Protein AF-A0A3D0ZVA8-F1 (afdb_monomer_lite)

Secondary structure (DSSP, 8-state):
-TTGGGT-SEEEEEES----GGGGTTSEEEEEEE----TTS---GGGSEEEEEEEE---

Structure (mmCIF, N/CA/C/O backbone):
data_AF-A0A3D0ZVA8-F1
#
_entry.id   AF-A0A3D0ZVA8-F1
#
loop_
_atom_site.group_PDB
_atom_site.id
_atom_site.type_symbol
_atom_site.label_atom_id
_atom_site.label_alt_id
_atom_site.label_comp_id
_atom_site.label_asym_id
_atom_site.label_entity_id
_atom_site.label_seq_id
_atom_site.pdbx_PDB_ins_code
_atom_site.Cartn_x
_atom_site.Cartn_y
_atom_site.Cartn_z
_atom_site.occupancy
_atom_site.B_iso_or_equiv
_atom_site.auth_seq_id
_atom_site.auth_comp_id
_atom_site.auth_asym_id
_atom_site.auth_atom_id
_atom_site.pdbx_PDB_model_num
ATOM 1 N N . LEU A 1 1 ? -4.462 11.197 4.645 1.00 60.50 1 LEU A N 1
ATOM 2 C CA . LEU A 1 1 ? -4.971 9.803 4.599 1.00 60.50 1 LEU A CA 1
ATOM 3 C C . LEU A 1 1 ? -5.643 9.351 5.902 1.00 60.50 1 LEU A C 1
ATOM 5 O O . LEU A 1 1 ? -6.227 8.277 5.923 1.00 60.50 1 LEU A O 1
ATOM 9 N N . SER A 1 2 ? -5.613 10.151 6.973 1.00 62.25 2 SER A N 1
ATOM 10 C CA . SER A 1 2 ? -6.067 9.765 8.317 1.00 62.25 2 SER A CA 1
ATOM 11 C C . SER A 1 2 ? -7.576 9.549 8.484 1.00 62.25 2 SER A C 1
ATOM 13 O O . SER A 1 2 ? -7.977 9.076 9.535 1.00 62.25 2 SER A O 1
ATOM 15 N N . GLU A 1 3 ? -8.413 9.859 7.489 1.00 76.44 3 GLU A N 1
ATOM 16 C CA . GLU A 1 3 ? -9.884 9.837 7.613 1.00 76.44 3 GLU A CA 1
ATOM 17 C C . GLU A 1 3 ? -10.585 8.865 6.656 1.00 76.44 3 GLU A C 1
ATOM 19 O O . GLU A 1 3 ? -11.807 8.764 6.681 1.00 76.44 3 GLU A O 1
ATOM 24 N N . LEU A 1 4 ? -9.845 8.120 5.823 1.00 76.00 4 LEU A N 1
ATOM 25 C CA . LEU A 1 4 ? -10.453 7.153 4.893 1.00 76.00 4 LEU A CA 1
ATOM 26 C C . LEU A 1 4 ? -11.289 6.091 5.624 1.00 76.00 4 LEU A C 1
ATOM 28 O O . LEU A 1 4 ? -12.286 5.613 5.090 1.00 76.00 4 LEU A O 1
ATOM 32 N N . HIS A 1 5 ? -10.926 5.796 6.873 1.00 76.38 5 HIS A N 1
ATOM 33 C CA . HIS A 1 5 ? -11.626 4.848 7.731 1.00 76.38 5 HIS A CA 1
ATOM 34 C C . HIS A 1 5 ? -13.066 5.240 8.073 1.00 76.38 5 HIS A C 1
ATOM 36 O O . HIS A 1 5 ? -13.864 4.386 8.437 1.00 76.38 5 HIS A O 1
ATOM 42 N N . LEU A 1 6 ? -13.421 6.520 7.936 1.00 83.75 6 LEU A N 1
ATOM 43 C CA . LEU A 1 6 ? -14.788 6.991 8.161 1.00 83.75 6 LEU A CA 1
ATOM 44 C C . LEU A 1 6 ? -15.741 6.594 7.028 1.00 83.75 6 LEU A C 1
ATOM 46 O O . LEU A 1 6 ? -16.956 6.700 7.185 1.00 83.75 6 LEU A O 1
ATOM 50 N N . TYR A 1 7 ? -15.200 6.181 5.881 1.00 85.25 7 TYR A N 1
ATOM 51 C CA . TYR A 1 7 ? -15.962 5.982 4.652 1.00 85.25 7 TYR A CA 1
ATOM 52 C C . TYR A 1 7 ? -15.970 4.531 4.165 1.00 85.25 7 TYR A C 1
ATOM 54 O O . TYR A 1 7 ? -16.735 4.214 3.255 1.00 85.25 7 TYR A O 1
ATOM 62 N N . ALA A 1 8 ? -15.136 3.661 4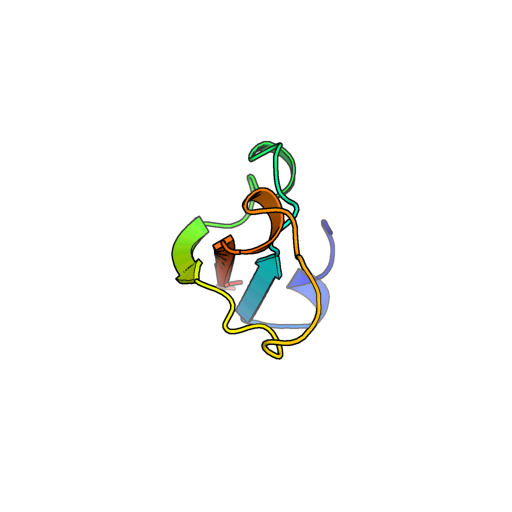.737 1.00 85.62 8 ALA A N 1
ATOM 63 C CA . ALA A 1 8 ? -15.034 2.263 4.341 1.00 85.62 8 ALA A CA 1
ATOM 64 C C . ALA A 1 8 ? -14.588 1.374 5.508 1.00 85.62 8 ALA A C 1
ATOM 66 O O . ALA A 1 8 ? -13.691 1.738 6.272 1.00 85.62 8 ALA A O 1
ATOM 67 N N . ASP A 1 9 ? -15.174 0.181 5.595 1.00 88.75 9 ASP A N 1
ATOM 68 C CA . ASP A 1 9 ? -14.794 -0.846 6.575 1.00 88.75 9 ASP A CA 1
ATOM 69 C C . ASP A 1 9 ? -13.415 -1.447 6.265 1.00 88.75 9 ASP A C 1
ATOM 71 O O . ASP A 1 9 ? -12.698 -1.892 7.158 1.00 88.75 9 ASP A O 1
ATOM 75 N N . GLU A 1 10 ? -13.015 -1.421 4.994 1.00 90.38 10 GLU A N 1
ATOM 76 C CA . GLU A 1 10 ? -11.749 -1.960 4.515 1.00 90.38 10 GLU A CA 1
ATOM 77 C C . GLU A 1 10 ? -11.114 -1.004 3.508 1.00 90.38 10 GLU A C 1
ATOM 79 O O . GLU A 1 10 ? -11.786 -0.467 2.624 1.00 90.38 10 GLU A O 1
ATOM 84 N N . ILE A 1 11 ? -9.805 -0.791 3.637 1.00 89.94 11 ILE A N 1
ATOM 85 C CA . ILE A 1 11 ? -9.040 0.107 2.772 1.00 89.94 11 ILE A CA 1
ATOM 86 C C . ILE A 1 11 ? -7.838 -0.648 2.220 1.00 89.94 11 ILE A C 1
ATOM 88 O O . ILE A 1 11 ? -7.039 -1.204 2.974 1.00 89.94 11 ILE A O 1
ATOM 92 N N . LEU A 1 12 ? -7.696 -0.612 0.896 1.00 91.25 12 LEU A N 1
ATOM 93 C CA . LEU A 1 12 ? -6.529 -1.091 0.165 1.00 91.25 12 LEU A CA 1
ATOM 94 C C . LEU A 1 12 ? -5.871 0.085 -0.553 1.00 91.25 12 LEU A C 1
ATOM 96 O O . LEU A 1 12 ? -6.543 0.847 -1.249 1.00 91.25 12 LEU A O 1
ATOM 100 N N . ILE A 1 13 ? -4.559 0.220 -0.389 1.00 88.69 13 ILE A N 1
ATOM 101 C CA . ILE A 1 13 ? -3.747 1.245 -1.044 1.00 88.69 13 ILE A CA 1
ATOM 102 C C . ILE A 1 13 ? -2.666 0.537 -1.847 1.00 88.69 13 ILE A C 1
ATOM 104 O O . ILE A 1 13 ? -1.934 -0.274 -1.293 1.00 88.69 13 ILE A O 1
ATOM 108 N N . ALA A 1 14 ? -2.569 0.848 -3.135 1.00 89.25 14 ALA A N 1
ATOM 109 C CA . ALA A 1 14 ? -1.528 0.350 -4.023 1.00 89.25 14 ALA A CA 1
ATOM 110 C C . ALA A 1 14 ? -0.770 1.553 -4.592 1.00 89.25 14 ALA A C 1
ATOM 112 O O . ALA A 1 14 ? -1.376 2.392 -5.259 1.00 89.25 14 ALA A O 1
ATOM 113 N N . ASP A 1 15 ? 0.520 1.665 -4.287 1.00 85.44 15 ASP A N 1
ATOM 114 C CA . ASP A 1 15 ? 1.323 2.837 -4.644 1.00 85.44 15 ASP A CA 1
ATOM 115 C C . ASP A 1 15 ? 2.772 2.428 -4.967 1.00 85.44 15 ASP A C 1
ATOM 117 O O . ASP A 1 15 ? 3.384 1.642 -4.239 1.00 85.44 15 ASP A O 1
ATOM 121 N N . SER A 1 16 ? 3.303 2.919 -6.092 1.00 80.94 16 SER A N 1
ATOM 122 C CA . SER A 1 16 ? 4.672 2.649 -6.566 1.00 80.94 16 SER A CA 1
ATOM 123 C C . SER A 1 16 ? 5.703 3.692 -6.128 1.00 80.94 16 SER A C 1
ATOM 125 O O . SER A 1 16 ? 6.901 3.497 -6.293 1.00 80.94 16 SER A O 1
ATOM 127 N N . GLY A 1 17 ? 5.262 4.815 -5.564 1.00 73.62 17 GLY A N 1
ATOM 128 C CA . GLY A 1 17 ? 6.098 5.952 -5.187 1.00 73.62 17 GLY A CA 1
ATOM 129 C C . GLY A 1 17 ? 6.421 6.037 -3.695 1.00 73.62 17 GLY A C 1
ATOM 130 O O . GLY A 1 17 ? 7.118 6.970 -3.278 1.00 73.62 17 GLY A O 1
ATOM 131 N N . VAL A 1 18 ? 5.934 5.107 -2.869 1.00 68.06 18 VAL A N 1
ATOM 132 C CA . VAL A 1 18 ? 6.123 5.147 -1.411 1.00 68.06 18 VAL A CA 1
ATOM 133 C C . VAL A 1 18 ? 7.572 4.858 -1.029 1.00 68.06 18 VAL A C 1
ATOM 135 O O . VAL A 1 18 ? 7.988 3.718 -0.844 1.00 68.06 18 VAL A O 1
ATOM 138 N N . ARG A 1 19 ? 8.348 5.923 -0.837 1.00 66.12 19 ARG A N 1
ATOM 139 C CA . ARG A 1 19 ? 9.715 5.840 -0.293 1.00 66.12 19 ARG A CA 1
ATOM 140 C C . ARG A 1 19 ? 9.739 5.872 1.231 1.00 66.12 19 ARG A C 1
ATOM 142 O O . ARG A 1 19 ? 10.676 5.366 1.842 1.00 66.12 19 ARG A O 1
ATOM 149 N N . ASP A 1 20 ? 8.707 6.461 1.830 1.00 71.12 20 ASP A N 1
ATOM 150 C CA . ASP A 1 20 ? 8.580 6.633 3.270 1.00 71.12 20 ASP A CA 1
ATOM 151 C C . ASP A 1 20 ? 7.431 5.780 3.819 1.00 71.12 20 ASP A C 1
ATOM 153 O O . ASP A 1 20 ? 6.248 6.063 3.612 1.00 71.12 20 ASP A O 1
ATOM 157 N N . ARG A 1 21 ? 7.800 4.713 4.532 1.00 68.25 21 ARG A N 1
ATOM 158 C CA . ARG A 1 21 ? 6.857 3.769 5.145 1.00 68.25 21 ARG A CA 1
ATOM 159 C C . ARG A 1 21 ? 6.096 4.382 6.320 1.00 68.25 21 ARG A C 1
ATOM 161 O O . ARG A 1 21 ? 5.062 3.842 6.705 1.00 68.25 21 ARG A O 1
ATOM 168 N N . GLU A 1 22 ? 6.561 5.500 6.877 1.00 77.75 22 GLU A N 1
ATOM 169 C CA . GLU A 1 22 ? 5.873 6.180 7.976 1.00 77.75 22 GLU A CA 1
ATOM 170 C C . GLU A 1 22 ? 4.540 6.793 7.522 1.00 77.75 22 GLU A C 1
ATOM 172 O O . GLU A 1 22 ? 3.590 6.849 8.311 1.00 77.75 22 GLU A O 1
ATOM 177 N N . LEU A 1 23 ? 4.420 7.148 6.232 1.00 76.62 23 LEU A N 1
ATOM 178 C CA . LEU A 1 23 ? 3.200 7.707 5.634 1.00 76.62 23 LEU A CA 1
ATOM 179 C C . LEU A 1 23 ? 1.997 6.755 5.751 1.00 76.62 23 LEU A C 1
ATOM 181 O O . LEU A 1 23 ? 0.861 7.203 5.921 1.00 76.62 23 LEU A O 1
ATOM 185 N N . PHE A 1 24 ? 2.259 5.447 5.709 1.00 80.88 24 PHE A N 1
ATOM 186 C CA . PHE A 1 24 ? 1.262 4.384 5.830 1.00 80.88 24 PHE A CA 1
ATOM 187 C C . PHE A 1 24 ? 1.424 3.582 7.119 1.00 80.88 24 PHE A C 1
ATOM 189 O O . PHE A 1 24 ? 1.001 2.438 7.182 1.00 80.88 24 PHE A O 1
ATOM 196 N N . SER A 1 25 ? 1.990 4.174 8.172 1.00 81.69 25 SER A N 1
ATOM 197 C CA . SER A 1 25 ? 2.184 3.505 9.469 1.00 81.69 25 SER A CA 1
ATOM 198 C C . SER A 1 25 ? 0.902 2.921 10.087 1.00 81.69 25 SER A C 1
ATOM 200 O O . SER A 1 25 ? 0.974 1.960 10.848 1.00 81.69 25 SER A O 1
ATOM 202 N N . ALA A 1 26 ? -0.269 3.469 9.746 1.00 84.88 26 ALA A N 1
ATOM 203 C CA . ALA A 1 26 ? -1.577 2.951 10.158 1.00 84.88 26 ALA A CA 1
ATOM 204 C C . ALA A 1 26 ? -2.083 1.761 9.315 1.00 84.88 26 ALA A C 1
ATOM 206 O O . ALA A 1 26 ? -3.117 1.179 9.637 1.00 84.88 26 ALA A O 1
ATOM 207 N N . TYR A 1 27 ? -1.374 1.409 8.243 1.00 87.88 27 TYR A N 1
ATOM 208 C CA . TYR A 1 27 ? -1.733 0.355 7.307 1.00 87.88 27 TYR A CA 1
ATOM 209 C C . TYR A 1 27 ? -0.685 -0.756 7.348 1.00 87.88 27 TYR A C 1
ATOM 211 O O . TYR A 1 27 ? 0.524 -0.527 7.396 1.00 87.88 27 TYR A O 1
ATOM 219 N N . GLN A 1 28 ? -1.150 -1.995 7.289 1.00 89.75 28 GLN A N 1
ATOM 220 C CA . GLN A 1 28 ? -0.288 -3.154 7.166 1.00 89.75 28 GLN A CA 1
ATOM 221 C C . 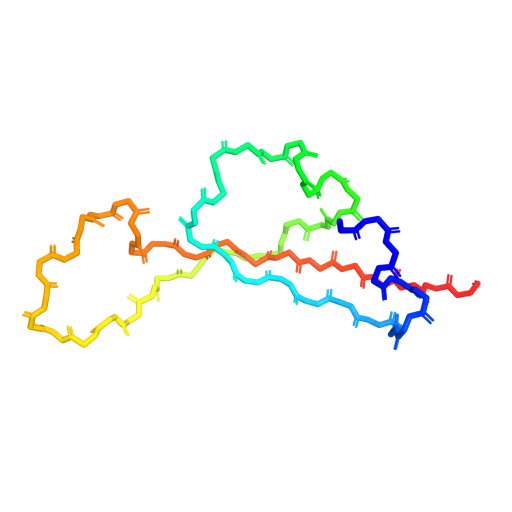GLN A 1 28 ? 0.182 -3.286 5.716 1.00 89.75 28 GLN A C 1
ATOM 223 O O . GLN A 1 28 ? -0.637 -3.402 4.812 1.00 89.75 28 GLN A O 1
ATOM 228 N N . HIS A 1 29 ? 1.492 -3.336 5.484 1.00 89.81 29 HIS A N 1
ATOM 229 C CA . HIS A 1 29 ? 2.026 -3.762 4.190 1.00 89.81 29 HIS A CA 1
ATOM 230 C C . HIS A 1 29 ? 1.767 -5.263 3.992 1.00 89.81 29 HIS A C 1
ATOM 232 O O . HIS A 1 29 ? 2.188 -6.068 4.828 1.00 89.81 29 HIS A O 1
ATOM 238 N N . ILE A 1 30 ? 1.075 -5.638 2.915 1.00 92.94 30 ILE A N 1
ATOM 239 C CA . ILE A 1 30 ? 0.631 -7.022 2.678 1.00 92.94 30 ILE A CA 1
ATOM 240 C C . ILE A 1 30 ? 1.261 -7.676 1.448 1.00 92.94 30 ILE A C 1
ATOM 242 O O . ILE A 1 30 ? 1.372 -8.900 1.431 1.00 92.94 30 ILE A O 1
ATOM 246 N N . ALA A 1 31 ? 1.696 -6.902 0.452 1.00 89.75 31 ALA A N 1
ATOM 247 C CA . ALA A 1 31 ? 2.334 -7.433 -0.752 1.00 89.75 31 ALA A CA 1
ATOM 248 C C . ALA A 1 31 ? 3.133 -6.351 -1.488 1.00 89.75 31 ALA A C 1
ATOM 250 O O . ALA A 1 31 ? 2.847 -5.167 -1.349 1.00 89.75 31 ALA A O 1
ATOM 251 N N . GLU A 1 32 ? 4.100 -6.779 -2.294 1.00 88.88 32 GLU A N 1
ATOM 252 C CA . GLU A 1 32 ? 4.789 -5.949 -3.282 1.00 88.88 32 GLU A CA 1
ATOM 253 C C . GLU A 1 32 ? 4.675 -6.667 -4.627 1.00 88.88 32 GLU A C 1
ATOM 255 O O . GLU A 1 32 ? 5.005 -7.849 -4.724 1.00 88.88 32 GLU A O 1
ATOM 260 N N . GLU A 1 33 ? 4.164 -5.975 -5.636 1.00 86.88 33 GLU A N 1
ATOM 261 C CA . GLU A 1 33 ? 3.854 -6.545 -6.945 1.00 86.88 33 GLU A CA 1
ATOM 262 C C . GLU A 1 33 ? 4.539 -5.742 -8.043 1.00 86.88 33 GLU A C 1
ATOM 264 O O . GLU A 1 33 ? 4.633 -4.518 -7.959 1.00 86.88 33 GLU A O 1
ATOM 269 N N . GLN A 1 34 ? 4.989 -6.416 -9.101 1.00 83.06 34 GLN A N 1
ATOM 270 C CA . GLN A 1 34 ? 5.493 -5.700 -10.267 1.00 83.06 34 GLN A CA 1
ATOM 271 C C . GLN A 1 34 ? 4.332 -5.128 -11.078 1.00 83.06 34 GLN A C 1
ATOM 273 O O . GLN A 1 34 ? 3.439 -5.855 -11.520 1.00 83.06 34 GLN A O 1
ATOM 278 N N . ALA A 1 35 ? 4.362 -3.817 -11.303 1.00 75.75 35 ALA A N 1
ATOM 279 C CA . ALA A 1 35 ? 3.485 -3.171 -12.255 1.00 75.75 35 ALA A CA 1
ATOM 280 C C . ALA A 1 35 ? 3.837 -3.657 -13.662 1.00 75.75 35 ALA A C 1
ATOM 282 O O . ALA A 1 35 ? 4.952 -3.489 -14.150 1.00 75.75 35 ALA A O 1
ATOM 283 N N . THR A 1 36 ? 2.860 -4.241 -14.347 1.00 67.50 36 THR A N 1
ATOM 284 C CA . THR A 1 36 ? 2.960 -4.472 -15.785 1.00 67.50 36 THR A CA 1
ATOM 285 C C . THR A 1 36 ? 2.601 -3.173 -16.488 1.00 67.50 36 THR A C 1
ATOM 287 O O . THR A 1 36 ? 1.419 -2.898 -16.719 1.00 67.50 36 THR A O 1
ATOM 290 N N . THR A 1 37 ? 3.586 -2.336 -16.779 1.00 61.94 37 THR A N 1
ATOM 291 C CA . THR A 1 37 ? 3.333 -1.116 -17.542 1.00 61.94 37 THR A CA 1
ATOM 292 C C . THR A 1 37 ? 3.293 -1.396 -19.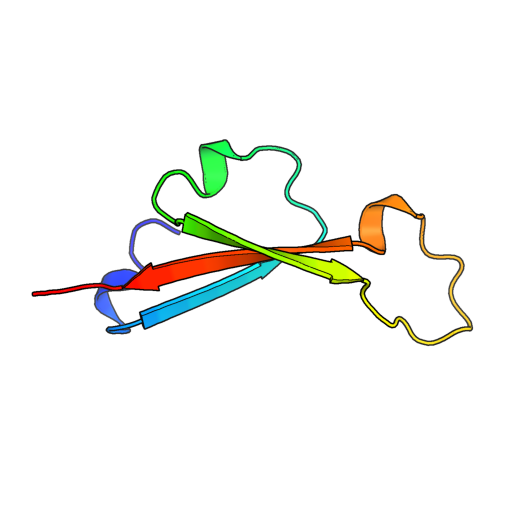036 1.00 61.94 37 THR A C 1
ATOM 294 O O . THR A 1 37 ? 3.720 -2.449 -19.519 1.00 61.94 37 THR A O 1
ATOM 297 N N . ILE A 1 38 ? 2.624 -0.505 -19.773 1.00 62.16 38 ILE A N 1
ATOM 298 C CA . ILE A 1 38 ? 2.492 -0.639 -21.223 1.00 62.16 38 ILE A CA 1
ATOM 299 C C . ILE A 1 38 ? 3.910 -0.548 -21.814 1.00 62.16 38 ILE A C 1
ATOM 301 O O . ILE A 1 38 ? 4.597 0.427 -21.520 1.00 62.16 38 ILE A O 1
ATOM 305 N N . PRO A 1 39 ? 4.344 -1.521 -22.637 1.00 54.66 39 PRO A N 1
ATOM 306 C CA . PRO A 1 39 ? 5.756 -1.783 -22.960 1.00 54.66 39 PRO A CA 1
ATOM 307 C C . PRO A 1 39 ? 6.509 -0.711 -23.777 1.00 54.66 39 PRO A C 1
ATOM 309 O O . PRO A 1 39 ? 7.587 -1.001 -24.283 1.00 5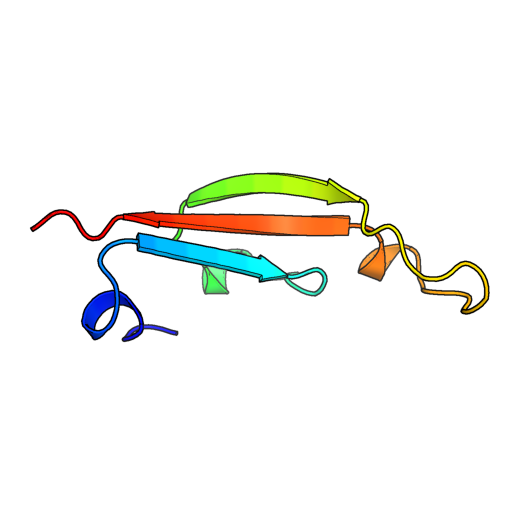4.66 39 PRO A O 1
ATOM 312 N N . ASP A 1 40 ? 5.989 0.512 -23.899 1.00 54.44 40 ASP A N 1
ATOM 313 C CA . ASP A 1 40 ? 6.523 1.556 -24.788 1.00 54.44 40 ASP A CA 1
ATOM 314 C C . ASP A 1 40 ? 6.969 2.844 -24.071 1.00 54.44 40 ASP A C 1
ATOM 316 O O . ASP A 1 40 ? 7.345 3.819 -24.725 1.00 54.44 40 ASP A O 1
ATOM 320 N N . LEU A 1 41 ? 6.949 2.881 -22.739 1.00 57.84 41 LEU A N 1
ATOM 321 C CA . LEU A 1 41 ? 7.553 3.965 -21.966 1.00 57.84 41 LEU A CA 1
ATOM 322 C C . LEU A 1 41 ? 8.690 3.367 -21.145 1.00 57.84 41 LEU A C 1
ATOM 324 O O . LEU A 1 41 ? 8.447 2.466 -20.350 1.00 57.84 41 LEU A O 1
ATOM 328 N N . ASP A 1 42 ? 9.915 3.857 -21.361 1.00 58.03 42 ASP A N 1
ATOM 329 C CA . ASP A 1 42 ? 11.078 3.611 -20.500 1.00 58.03 42 ASP A CA 1
ATOM 330 C C . ASP A 1 42 ? 10.771 4.146 -19.090 1.00 58.03 42 ASP A C 1
ATOM 332 O O . ASP A 1 42 ? 11.21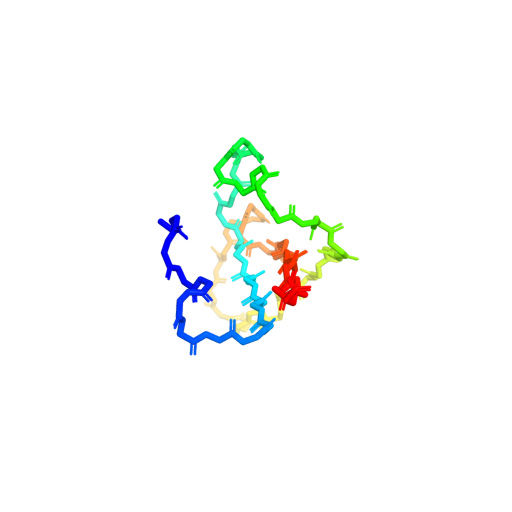1 5.227 -18.690 1.00 58.03 42 ASP A O 1
ATOM 336 N N . GLU A 1 43 ? 9.933 3.436 -18.343 1.00 59.47 43 GLU A N 1
ATOM 337 C CA . GLU A 1 43 ? 9.700 3.730 -16.947 1.00 59.47 43 GLU A CA 1
ATOM 338 C C . GLU A 1 43 ? 10.964 3.391 -16.174 1.00 59.47 43 GLU A C 1
ATOM 340 O O . GLU A 1 43 ? 11.561 2.321 -16.321 1.00 59.47 43 GLU A O 1
ATOM 345 N N . LEU A 1 44 ? 11.389 4.344 -15.348 1.00 62.03 44 LEU A N 1
ATOM 346 C CA . LEU A 1 44 ? 12.466 4.108 -14.406 1.00 62.03 44 LEU A CA 1
ATOM 347 C C . LEU A 1 44 ? 12.059 2.922 -13.524 1.00 62.03 44 LEU A C 1
ATOM 349 O O . LEU A 1 44 ? 10.933 2.881 -13.032 1.00 62.03 44 LEU A O 1
ATOM 353 N N . GLU A 1 45 ? 12.984 1.983 -13.314 1.00 63.97 45 GLU A N 1
ATOM 354 C CA . GLU A 1 45 ? 12.780 0.752 -12.528 1.00 63.97 45 GLU A CA 1
ATOM 355 C C . GLU A 1 45 ? 12.125 1.026 -11.159 1.00 63.97 45 GLU A C 1
ATOM 357 O O . GLU A 1 45 ? 11.362 0.211 -10.649 1.00 63.97 45 GLU A O 1
ATOM 362 N N . GLU A 1 46 ? 12.345 2.224 -10.608 1.00 61.88 46 GLU A N 1
ATOM 363 C CA . GLU A 1 46 ? 11.741 2.713 -9.365 1.00 61.88 46 GLU A CA 1
ATOM 364 C C . GLU A 1 46 ? 10.206 2.851 -9.384 1.00 61.88 46 GLU A C 1
ATOM 366 O O . GLU A 1 46 ? 9.618 2.958 -8.314 1.00 61.88 46 GLU A O 1
ATOM 371 N N . PHE A 1 47 ? 9.555 2.830 -10.550 1.00 66.69 47 PHE A N 1
ATOM 372 C CA . PHE A 1 47 ? 8.090 2.817 -10.689 1.00 66.69 47 PHE A CA 1
ATOM 373 C C . PHE A 1 47 ? 7.529 1.433 -11.039 1.00 66.69 47 PHE A C 1
ATOM 375 O O . PHE A 1 47 ? 6.311 1.257 -11.076 1.00 66.69 47 PHE A O 1
ATOM 382 N N . GLY A 1 48 ? 8.407 0.452 -11.269 1.00 73.25 48 GLY A N 1
ATOM 383 C CA . GLY A 1 48 ? 8.036 -0.904 -11.661 1.00 73.25 48 GLY A CA 1
ATOM 384 C C . GLY A 1 48 ? 7.510 -1.760 -10.512 1.00 73.25 48 GLY A C 1
ATOM 385 O O . GLY A 1 48 ? 6.879 -2.779 -10.771 1.00 73.25 48 GLY A O 1
ATOM 386 N N . ASN A 1 49 ? 7.718 -1.353 -9.258 1.00 79.75 49 ASN A N 1
ATOM 387 C CA . ASN A 1 49 ? 7.211 -2.066 -8.088 1.00 79.75 49 ASN A CA 1
ATOM 388 C C . ASN A 1 49 ? 6.103 -1.261 -7.410 1.00 79.75 49 ASN A C 1
ATOM 390 O O . ASN A 1 49 ? 6.236 -0.062 -7.182 1.00 79.75 49 ASN A O 1
ATOM 394 N N . VAL A 1 50 ? 5.018 -1.936 -7.048 1.00 86.06 50 VAL A N 1
ATOM 395 C CA . VAL A 1 50 ? 3.854 -1.383 -6.357 1.00 86.06 50 VAL A CA 1
ATOM 396 C C . VAL A 1 50 ? 3.754 -2.042 -4.994 1.00 86.06 50 VAL A C 1
ATOM 398 O O . VAL A 1 50 ? 3.632 -3.260 -4.893 1.00 86.06 50 VAL A O 1
ATOM 401 N N . SER A 1 51 ? 3.764 -1.236 -3.938 1.00 89.06 51 SER A N 1
ATOM 402 C CA . SER A 1 51 ? 3.519 -1.711 -2.578 1.00 89.06 51 SER A CA 1
ATOM 403 C C . SER A 1 51 ? 2.024 -1.678 -2.277 1.00 89.06 51 SER A C 1
ATOM 405 O O . SER A 1 51 ? 1.350 -0.683 -2.557 1.00 89.06 51 SER A O 1
ATOM 407 N N . ILE A 1 52 ? 1.506 -2.758 -1.696 1.00 90.06 52 ILE A N 1
ATOM 408 C CA . ILE A 1 52 ? 0.098 -2.913 -1.330 1.00 90.06 52 ILE A CA 1
ATOM 409 C C . ILE A 1 52 ? -0.030 -2.862 0.192 1.00 90.06 52 ILE A C 1
ATOM 411 O O . ILE A 1 52 ? 0.564 -3.665 0.919 1.00 90.06 52 ILE A O 1
ATOM 415 N N . TYR A 1 53 ? -0.853 -1.935 0.668 1.00 90.94 53 TYR A N 1
ATOM 416 C CA . TYR A 1 53 ? -1.149 -1.706 2.074 1.00 90.94 53 TYR A CA 1
ATOM 417 C C . TYR A 1 53 ? -2.630 -1.927 2.360 1.00 90.94 53 TYR A C 1
ATOM 419 O O . TYR A 1 53 ? -3.489 -1.603 1.542 1.00 90.94 53 TYR A O 1
ATOM 427 N N . TYR A 1 54 ? -2.926 -2.448 3.544 1.00 91.12 54 TYR A N 1
ATOM 428 C CA . TYR A 1 54 ? -4.266 -2.807 3.978 1.00 91.12 54 TYR A CA 1
ATOM 429 C C . TYR A 1 54 ? -4.568 -2.284 5.377 1.00 91.12 54 TYR A C 1
ATOM 431 O O . TYR A 1 54 ? -3.716 -2.313 6.266 1.00 91.12 54 TYR A O 1
ATOM 439 N N . GLN A 1 55 ? -5.808 -1.860 5.585 1.00 90.56 55 GLN A N 1
ATOM 440 C CA . GLN A 1 55 ? -6.355 -1.580 6.904 1.00 90.56 55 GLN A CA 1
ATOM 441 C C . GLN A 1 55 ? -7.803 -2.069 6.968 1.00 90.56 55 GL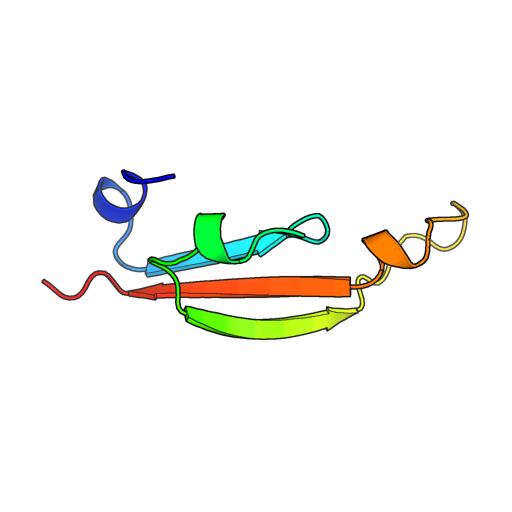N A C 1
ATOM 443 O O . GLN A 1 55 ? -8.623 -1.694 6.130 1.00 90.56 55 GLN A O 1
ATOM 448 N N . ALA A 1 56 ? -8.111 -2.860 7.996 1.00 85.75 56 ALA A N 1
ATOM 449 C CA . ALA A 1 56 ? -9.476 -3.184 8.393 1.00 85.75 56 ALA A CA 1
ATOM 450 C C . ALA A 1 56 ? -9.902 -2.263 9.538 1.00 85.75 56 ALA A C 1
ATOM 452 O O . ALA A 1 56 ? -9.222 -2.190 10.566 1.00 85.75 56 ALA A O 1
ATOM 453 N N . ASN A 1 57 ? -11.043 -1.603 9.392 1.00 76.00 57 ASN A N 1
ATOM 454 C CA . ASN A 1 57 ? -11.707 -0.911 10.485 1.00 76.00 57 ASN A CA 1
ATOM 455 C C . ASN A 1 57 ? -12.652 -1.903 11.144 1.00 76.00 57 ASN A C 1
ATOM 457 O O . ASN A 1 57 ? -13.834 -1.986 10.824 1.00 76.00 57 ASN A O 1
ATOM 461 N N . HIS A 1 58 ? -12.105 -2.708 12.050 1.00 61.38 58 HIS A N 1
ATOM 462 C CA . HIS A 1 58 ? -12.964 -3.439 12.967 1.00 61.38 58 HIS A CA 1
ATOM 463 C C . HIS A 1 58 ? -13.647 -2.431 13.909 1.00 61.38 58 HIS A C 1
ATOM 465 O O . HIS A 1 58 ? -12.946 -1.574 14.457 1.00 61.38 58 HIS A O 1
ATOM 471 N N . PRO A 1 59 ? -14.979 -2.498 14.082 1.00 57.56 59 PRO A N 1
ATOM 472 C CA . PRO A 1 59 ? -15.669 -1.739 15.120 1.00 57.56 59 PRO A CA 1
ATOM 473 C C . PRO A 1 59 ? -15.233 -2.156 16.532 1.00 57.56 59 PRO A C 1
ATOM 475 O O . PRO A 1 59 ? -14.782 -3.314 16.712 1.00 57.56 59 PRO A O 1
#

Radius of gyration: 13.57 Å; chains: 1; bounding box: 29×17×40 Å

pLDDT: mean 77.06, std 11.86, range [54.44, 92.94]

Sequence (59 aa):
LSELHLYADEILIADSGVRDRELFSAYQHIAEEQATTIPDLDELEEFGNVSIYYQANHP

Foldseek 3Di:
DVCVVVPDQKDKDKALQPPDCVVVPQWDFDDKDFDPDDPPDPDDVSSRIIIMTMDGNDD